Protein AF-A0A1T4KLL3-F1 (afdb_monomer_lite)

pLDDT: mean 81.09, std 11.59, range [43.81, 92.5]

Sequence (165 aa):
MDTVYLRVKEMTIGALALVISILSPISTALVLLITMSIVDVFLGFKANRKVLGEEFKFNKAFNAITKMGFFCMLTVLIHLTFHLYGEVEVASVVVKYLSWIIIYYYILNMLYNAGKIYPDSKVIPFLVEIMQLHILGAMMSRMGINVSKVKLQEEQAEKKKGDEK

Radius of gyration: 23.06 Å; chains: 1; bounding box: 43×25×88 Å

Secondary structure (DSSP, 8-state):
-HHHHHHHHHHHHHHHHHHHHHHGGGHHHHHHHHHHHHHHHHHHHHHHHHHH-----HHHHHHHHHHHHHHHHHHHHHHHHHHHTT-HHHHHHHHHHHHHHHHHHHHHHHHHHHHHH-TT-SHHHHHHHHHHHHHHHHHHHHTT--HHHHHHHHHHHHHHHHTT-

Organism: Porphyromonas cangingivalis (NCBI:txid36874)

Structure (mmCIF, N/CA/C/O backbone):
data_AF-A0A1T4KLL3-F1
#
_entry.id   AF-A0A1T4KLL3-F1
#
loop_
_atom_site.group_PDB
_atom_site.id
_atom_site.type_symbol
_atom_site.label_atom_id
_atom_site.label_alt_id
_atom_site.label_comp_id
_atom_site.label_asym_id
_atom_site.label_entity_id
_atom_site.label_seq_id
_atom_site.pdbx_PDB_ins_code
_atom_site.Cartn_x
_atom_site.Cartn_y
_atom_site.Cartn_z
_atom_site.occupancy
_atom_site.B_iso_or_equiv
_atom_site.auth_seq_id
_atom_site.auth_comp_id
_atom_site.auth_asym_id
_atom_site.auth_atom_id
_atom_site.pdbx_PDB_model_num
ATOM 1 N N . MET A 1 1 ? -10.178 3.821 -45.868 1.00 61.41 1 MET A N 1
ATOM 2 C CA . MET A 1 1 ? -10.026 4.240 -44.454 1.00 61.41 1 MET A CA 1
ATOM 3 C C . MET A 1 1 ? -9.541 3.086 -43.576 1.00 61.41 1 MET A C 1
ATOM 5 O O . MET A 1 1 ? -8.875 3.333 -42.578 1.00 61.41 1 MET A O 1
ATOM 9 N N . ASP A 1 2 ? -9.778 1.838 -43.983 1.00 76.44 2 ASP A N 1
ATOM 10 C CA . ASP A 1 2 ? -9.481 0.633 -43.195 1.00 76.44 2 ASP A CA 1
ATOM 11 C C . ASP A 1 2 ? -7.984 0.376 -42.978 1.00 76.44 2 ASP A C 1
ATOM 13 O O . ASP A 1 2 ? -7.576 -0.051 -41.904 1.00 76.44 2 ASP A O 1
ATOM 17 N N . THR A 1 3 ? -7.134 0.718 -43.949 1.00 80.38 3 THR A N 1
ATOM 18 C CA . THR A 1 3 ? -5.672 0.550 -43.855 1.00 80.38 3 THR A CA 1
ATOM 19 C C . THR A 1 3 ? -5.011 1.486 -42.844 1.00 80.38 3 THR A C 1
ATOM 21 O O . THR A 1 3 ? -4.074 1.083 -42.159 1.00 80.38 3 THR A O 1
ATOM 24 N N . VAL A 1 4 ? -5.497 2.724 -42.711 1.00 84.62 4 VAL A N 1
ATOM 25 C CA . VAL A 1 4 ? -5.003 3.673 -41.697 1.00 84.62 4 VAL A CA 1
ATOM 26 C C . VAL A 1 4 ? -5.465 3.241 -40.307 1.00 84.62 4 VAL A C 1
ATOM 28 O O . VAL A 1 4 ? -4.662 3.223 -39.377 1.00 84.62 4 VAL A O 1
ATOM 31 N N . TYR A 1 5 ? -6.726 2.818 -40.177 1.00 88.06 5 TYR A N 1
ATOM 32 C CA . TYR A 1 5 ? -7.262 2.286 -38.925 1.00 88.06 5 TYR A CA 1
ATOM 33 C C . TYR A 1 5 ? -6.494 1.043 -38.447 1.00 88.06 5 TYR A C 1
ATOM 35 O O . TYR A 1 5 ? -6.109 0.973 -37.281 1.00 88.06 5 TYR A O 1
ATOM 43 N N . LEU A 1 6 ? -6.199 0.101 -39.351 1.00 86.1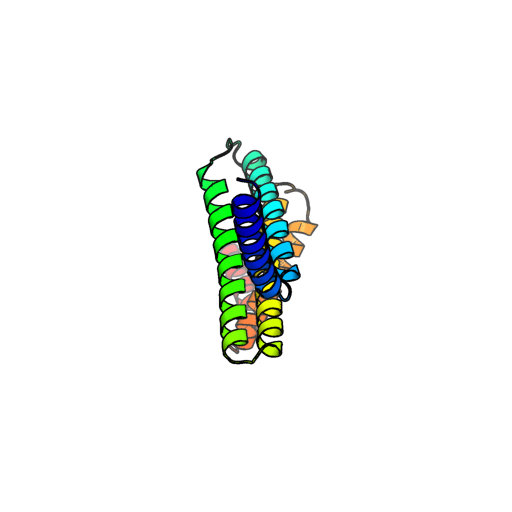2 6 LEU A N 1
ATOM 44 C CA . LEU A 1 6 ? -5.408 -1.094 -39.046 1.00 86.12 6 LEU A CA 1
ATOM 45 C C . LEU A 1 6 ? -4.002 -0.742 -38.550 1.00 86.12 6 LEU A C 1
ATOM 47 O O . LEU A 1 6 ? -3.597 -1.239 -37.504 1.00 86.12 6 LEU A O 1
ATOM 51 N N . ARG A 1 7 ? -3.297 0.183 -39.213 1.00 87.31 7 ARG A N 1
ATOM 52 C CA . ARG A 1 7 ? -1.956 0.607 -38.771 1.00 87.31 7 ARG A CA 1
ATOM 53 C C . ARG A 1 7 ? -1.962 1.302 -37.410 1.00 87.31 7 ARG A C 1
ATOM 55 O O . ARG A 1 7 ? -1.099 1.025 -36.584 1.00 87.31 7 ARG A O 1
ATOM 62 N N . VAL A 1 8 ? -2.931 2.184 -37.150 1.00 88.94 8 VAL A N 1
ATOM 63 C CA . VAL A 1 8 ? -3.066 2.855 -35.842 1.00 88.94 8 VAL A CA 1
ATOM 64 C C . VAL A 1 8 ? -3.383 1.838 -34.745 1.00 88.94 8 VAL A C 1
ATOM 66 O O . VAL A 1 8 ? -2.823 1.905 -33.649 1.00 88.94 8 VAL A O 1
ATOM 69 N N . LYS A 1 9 ? -4.243 0.860 -35.043 1.00 91.00 9 LYS A N 1
ATOM 70 C CA . LYS A 1 9 ? -4.553 -0.246 -34.136 1.00 91.00 9 LYS A CA 1
ATOM 71 C C . LYS A 1 9 ? -3.306 -1.084 -33.840 1.00 91.00 9 LYS A C 1
ATOM 73 O O . LYS A 1 9 ? -3.026 -1.336 -32.674 1.00 91.00 9 LYS A O 1
ATOM 78 N N . GLU A 1 10 ? -2.540 -1.466 -34.856 1.00 91.00 10 GLU A N 1
ATOM 79 C CA . GLU A 1 10 ? -1.297 -2.238 -34.707 1.00 91.00 10 GLU A CA 1
ATOM 80 C C . GLU A 1 10 ? -0.232 -1.482 -33.906 1.00 91.00 10 GLU A C 1
ATOM 82 O O . GLU A 1 10 ? 0.358 -2.055 -32.994 1.00 91.00 10 GLU A O 1
ATOM 87 N N . MET A 1 11 ? -0.039 -0.184 -34.164 1.00 89.12 11 MET A N 1
ATOM 88 C CA . MET A 1 11 ? 0.874 0.661 -33.382 1.00 89.12 11 MET A CA 1
ATOM 89 C C . MET A 1 11 ? 0.455 0.750 -31.914 1.00 89.12 11 MET A C 1
ATOM 91 O O . MET A 1 11 ? 1.296 0.672 -31.020 1.00 89.12 11 MET A O 1
ATOM 95 N N . THR A 1 12 ? -0.848 0.871 -31.659 1.00 90.19 12 THR A N 1
ATOM 96 C CA . THR A 1 12 ? -1.392 0.938 -30.299 1.00 90.19 12 THR A CA 1
ATOM 97 C C . THR A 1 12 ? -1.216 -0.395 -29.571 1.00 90.19 12 THR A C 1
ATOM 99 O O . THR A 1 12 ? -0.784 -0.414 -28.422 1.00 90.19 12 THR A O 1
ATOM 102 N N . ILE A 1 13 ? -1.496 -1.517 -30.243 1.00 91.69 13 ILE A N 1
ATOM 103 C CA . ILE A 1 13 ? -1.280 -2.865 -29.698 1.00 91.69 13 ILE A CA 1
ATOM 104 C C . ILE A 1 13 ? 0.208 -3.094 -29.418 1.00 91.69 13 ILE A C 1
ATOM 106 O O . ILE A 1 13 ? 0.544 -3.594 -28.350 1.00 91.69 13 ILE A O 1
ATOM 110 N N . GLY A 1 14 ? 1.098 -2.689 -30.328 1.00 89.44 14 GLY A N 1
ATOM 111 C CA . GLY A 1 14 ? 2.545 -2.785 -30.138 1.00 89.44 14 GLY A CA 1
ATOM 112 C C . GLY A 1 14 ? 3.031 -1.966 -28.941 1.00 89.44 14 GLY A C 1
ATOM 113 O O . GLY A 1 14 ? 3.757 -2.483 -28.095 1.00 89.44 14 GLY A O 1
ATOM 114 N N . ALA A 1 15 ? 2.574 -0.719 -28.811 1.00 88.00 15 ALA A N 1
ATOM 115 C CA . ALA A 1 15 ? 2.900 0.126 -27.664 1.00 88.00 15 ALA A CA 1
ATOM 116 C C . ALA A 1 15 ? 2.395 -0.476 -26.341 1.00 88.00 15 ALA A C 1
ATOM 118 O O . ALA A 1 15 ? 3.138 -0.531 -25.362 1.00 88.00 15 ALA A O 1
ATOM 119 N N . LEU A 1 16 ? 1.160 -0.988 -26.315 1.00 87.00 16 LEU A N 1
ATOM 120 C CA . LEU A 1 16 ? 0.604 -1.671 -25.144 1.00 87.00 16 LEU A CA 1
ATOM 121 C C . LEU A 1 16 ? 1.375 -2.950 -24.808 1.00 87.00 16 LEU A C 1
ATOM 123 O O . LEU A 1 16 ? 1.644 -3.199 -23.637 1.00 87.00 16 LEU A O 1
ATOM 127 N N . ALA A 1 17 ? 1.771 -3.735 -25.810 1.00 88.31 17 ALA A N 1
ATOM 128 C CA . ALA A 1 17 ? 2.557 -4.946 -25.613 1.00 88.31 17 ALA A CA 1
ATOM 129 C C . ALA A 1 17 ? 3.926 -4.641 -24.988 1.00 88.31 17 ALA A C 1
ATOM 131 O O . ALA A 1 17 ? 4.345 -5.354 -24.080 1.00 88.31 17 ALA A O 1
ATOM 132 N N . LEU A 1 18 ? 4.588 -3.553 -25.401 1.00 85.81 18 LEU A N 1
ATOM 133 C CA . LEU A 1 18 ? 5.841 -3.103 -24.783 1.00 85.81 18 LEU A CA 1
ATOM 134 C C . LEU A 1 18 ? 5.644 -2.721 -23.313 1.00 85.81 18 LEU A C 1
ATOM 136 O O . LEU A 1 18 ? 6.410 -3.156 -22.455 1.00 85.81 18 LEU A O 1
ATOM 140 N N . VAL A 1 19 ? 4.590 -1.962 -23.005 1.00 83.62 19 VAL A N 1
ATOM 141 C CA . VAL A 1 19 ? 4.264 -1.5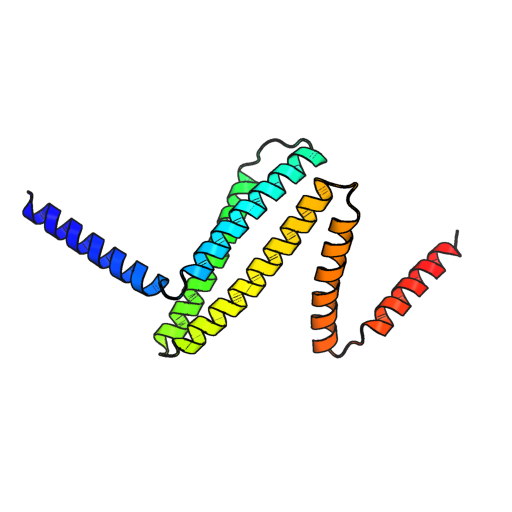87 -21.621 1.00 83.62 19 VAL A CA 1
ATOM 142 C C . VAL A 1 19 ? 3.975 -2.828 -20.775 1.00 83.62 19 VAL A C 1
ATOM 144 O O . VAL A 1 19 ? 4.527 -2.976 -19.687 1.00 83.62 19 VAL A O 1
ATOM 147 N N . ILE A 1 20 ? 3.163 -3.758 -21.284 1.00 85.69 20 ILE A N 1
ATOM 148 C CA . ILE A 1 20 ? 2.856 -5.020 -20.601 1.00 85.69 20 ILE A CA 1
ATOM 149 C C . ILE A 1 20 ? 4.129 -5.845 -20.401 1.00 85.69 20 ILE A C 1
ATOM 151 O O . ILE A 1 20 ? 4.316 -6.402 -19.326 1.00 85.69 20 ILE A O 1
ATOM 155 N N . SER A 1 21 ? 5.032 -5.887 -21.382 1.00 84.75 21 SER A N 1
ATOM 156 C CA . SER A 1 21 ? 6.299 -6.615 -21.273 1.00 84.75 21 SER A CA 1
ATOM 157 C C . SER A 1 21 ? 7.192 -6.065 -20.159 1.00 84.75 21 SER A C 1
ATOM 159 O O . SER A 1 21 ? 7.793 -6.849 -19.431 1.00 84.75 21 SER A O 1
ATOM 161 N N . ILE A 1 22 ? 7.257 -4.739 -19.992 1.00 82.06 22 ILE A N 1
ATOM 162 C CA . ILE A 1 22 ? 8.030 -4.090 -18.918 1.00 82.06 22 ILE A CA 1
ATOM 163 C C . ILE A 1 22 ? 7.382 -4.331 -17.547 1.00 82.06 22 ILE A C 1
ATOM 165 O O . ILE A 1 22 ? 8.076 -4.466 -16.543 1.00 82.06 22 ILE A O 1
ATOM 169 N N . LEU A 1 23 ? 6.049 -4.396 -17.483 1.00 85.19 23 LEU A N 1
ATOM 170 C CA . LEU A 1 23 ? 5.317 -4.603 -16.229 1.00 85.19 23 LEU A CA 1
ATOM 171 C C . LEU A 1 23 ? 5.161 -6.081 -15.852 1.00 85.19 23 LEU A C 1
ATOM 173 O O . LEU A 1 23 ? 4.950 -6.387 -14.680 1.00 85.19 23 LEU A O 1
ATOM 177 N N . SER A 1 24 ? 5.278 -7.003 -16.809 1.00 85.88 24 SER A N 1
ATOM 178 C CA . SER A 1 24 ? 5.103 -8.445 -16.606 1.00 85.88 24 SER A CA 1
ATOM 179 C C . SER A 1 24 ? 5.928 -8.998 -15.432 1.00 85.88 24 SER A C 1
ATOM 181 O O . SER A 1 24 ? 5.339 -9.680 -14.586 1.00 85.88 24 SER A O 1
ATOM 183 N N . PRO A 1 25 ? 7.228 -8.658 -15.273 1.00 84.44 25 PRO A N 1
ATOM 184 C CA . PRO A 1 25 ? 8.052 -9.157 -14.168 1.00 84.44 25 PRO A CA 1
ATOM 185 C C . PRO A 1 25 ? 7.562 -8.722 -12.780 1.00 84.44 25 PRO A C 1
ATOM 187 O O . PRO A 1 25 ? 7.835 -9.392 -11.788 1.00 84.44 25 PRO A O 1
ATOM 190 N N . ILE A 1 26 ? 6.826 -7.610 -12.701 1.00 89.50 26 ILE A N 1
ATOM 191 C CA . ILE A 1 26 ? 6.326 -7.025 -11.448 1.00 89.50 26 ILE A CA 1
ATOM 192 C C . ILE A 1 26 ? 4.801 -7.096 -11.320 1.00 89.50 26 ILE A C 1
ATOM 194 O O . ILE A 1 26 ? 4.227 -6.549 -10.379 1.00 89.50 26 ILE A O 1
ATOM 198 N N . SER A 1 27 ? 4.134 -7.805 -12.231 1.00 89.25 27 SER A N 1
ATOM 199 C CA . SER A 1 27 ? 2.674 -7.927 -12.281 1.00 89.25 27 SER A CA 1
ATOM 200 C C . SER A 1 27 ? 2.084 -8.445 -10.966 1.00 89.25 27 SER A C 1
ATOM 202 O O . SER A 1 27 ? 1.142 -7.855 -10.442 1.00 89.25 27 SER A O 1
ATOM 204 N N . THR A 1 28 ? 2.691 -9.472 -10.366 1.00 89.06 28 THR A N 1
ATOM 205 C CA . THR A 1 28 ? 2.276 -10.020 -9.065 1.00 89.06 28 THR A CA 1
ATOM 206 C C . THR A 1 28 ? 2.310 -8.970 -7.954 1.00 89.06 28 THR A C 1
ATOM 208 O O . THR A 1 28 ? 1.381 -8.891 -7.151 1.00 89.06 28 THR A O 1
ATOM 211 N N . ALA A 1 29 ? 3.358 -8.140 -7.914 1.00 88.88 29 ALA A N 1
ATOM 212 C CA . ALA A 1 29 ? 3.481 -7.063 -6.936 1.00 88.88 29 ALA A CA 1
ATOM 213 C C . ALA A 1 29 ? 2.370 -6.021 -7.121 1.00 88.88 29 ALA A C 1
ATOM 215 O O . ALA A 1 29 ? 1.681 -5.678 -6.163 1.00 88.88 29 ALA A O 1
ATOM 216 N N . LEU A 1 30 ? 2.145 -5.576 -8.359 1.00 91.31 30 LEU A N 1
ATOM 217 C CA . LEU A 1 30 ? 1.111 -4.590 -8.679 1.00 91.31 30 LEU A CA 1
ATOM 218 C C . LEU A 1 30 ? -0.297 -5.103 -8.343 1.00 91.31 30 LEU A C 1
ATOM 220 O O . LEU A 1 30 ? -1.070 -4.393 -7.702 1.00 91.31 30 LEU A O 1
ATOM 224 N N . VAL A 1 31 ? -0.617 -6.350 -8.703 1.00 91.81 31 VAL A N 1
ATOM 225 C CA . VAL A 1 31 ? -1.913 -6.975 -8.389 1.00 91.81 31 VAL A CA 1
ATOM 226 C C . VAL A 1 31 ? -2.131 -7.063 -6.878 1.00 91.81 31 VAL A C 1
ATOM 228 O O . VAL A 1 31 ? -3.218 -6.732 -6.399 1.00 91.81 31 VAL A O 1
ATOM 231 N N . LEU A 1 32 ? -1.109 -7.461 -6.112 1.00 90.50 32 LEU A N 1
ATOM 232 C CA . LEU A 1 32 ? -1.195 -7.510 -4.651 1.00 90.50 32 LEU A CA 1
ATOM 233 C C . LEU A 1 32 ? -1.405 -6.122 -4.043 1.00 90.50 32 LEU A C 1
ATOM 235 O O . LEU A 1 32 ? -2.268 -5.974 -3.182 1.00 90.50 32 LEU A O 1
ATOM 239 N N . LEU A 1 33 ? -0.667 -5.108 -4.501 1.00 89.62 33 LEU A N 1
ATOM 240 C CA . LEU A 1 33 ? -0.807 -3.732 -4.016 1.00 89.62 33 LEU A CA 1
ATOM 241 C C . LEU A 1 33 ? -2.214 -3.182 -4.268 1.00 89.62 33 LEU A C 1
ATOM 243 O O . LEU A 1 33 ? -2.830 -2.634 -3.354 1.00 89.62 33 LEU A O 1
ATOM 247 N N . ILE A 1 34 ? -2.747 -3.376 -5.476 1.00 91.38 34 ILE A N 1
ATOM 248 C CA . ILE A 1 34 ? -4.101 -2.938 -5.836 1.00 91.38 34 ILE A CA 1
ATOM 249 C C . ILE A 1 34 ? -5.137 -3.667 -4.977 1.00 91.38 34 ILE A C 1
ATOM 251 O O . ILE A 1 34 ? -5.991 -3.032 -4.360 1.00 91.38 34 ILE A O 1
ATOM 255 N N . THR A 1 35 ? -5.037 -4.995 -4.885 1.00 91.31 35 THR A N 1
ATOM 256 C CA . THR A 1 35 ? -5.993 -5.815 -4.126 1.00 91.31 35 THR A CA 1
ATOM 257 C C . THR A 1 35 ? -5.987 -5.440 -2.646 1.00 91.31 35 THR A C 1
ATOM 259 O O . THR A 1 35 ? -7.045 -5.189 -2.071 1.00 91.31 35 THR A O 1
ATOM 262 N N . MET A 1 36 ? -4.805 -5.329 -2.033 1.00 90.31 36 MET A N 1
ATOM 263 C CA . MET A 1 36 ? -4.669 -4.938 -0.627 1.00 90.31 36 MET A CA 1
ATOM 264 C C . MET A 1 36 ? -5.195 -3.526 -0.384 1.00 90.31 36 MET A C 1
ATOM 266 O O . MET A 1 36 ? -5.905 -3.304 0.593 1.00 90.31 36 MET A O 1
ATOM 270 N N . SER A 1 37 ? -4.929 -2.587 -1.295 1.00 88.06 37 SER A N 1
ATOM 271 C CA . SER A 1 37 ? -5.449 -1.226 -1.176 1.00 88.06 37 SER A CA 1
ATOM 272 C C . SER A 1 37 ? -6.977 -1.174 -1.244 1.00 88.06 37 SER A C 1
ATOM 274 O O . SER A 1 37 ? -7.587 -0.389 -0.521 1.00 88.06 37 SER A O 1
ATOM 276 N N . ILE A 1 38 ? -7.617 -1.996 -2.081 1.00 90.62 38 ILE A N 1
ATOM 277 C CA . ILE A 1 38 ? -9.085 -2.064 -2.158 1.00 90.62 38 ILE A CA 1
ATOM 278 C C . ILE A 1 38 ? -9.668 -2.572 -0.835 1.00 90.62 38 ILE A C 1
ATOM 280 O O . ILE A 1 38 ? -10.598 -1.967 -0.295 1.00 90.62 38 ILE A O 1
ATOM 284 N N . VAL A 1 39 ? -9.112 -3.660 -0.294 1.00 90.62 39 VAL A N 1
ATOM 285 C CA . VAL A 1 39 ? -9.573 -4.235 0.979 1.00 90.62 39 VAL A CA 1
ATOM 286 C C . VAL A 1 39 ? -9.355 -3.252 2.130 1.00 90.62 39 VAL A C 1
ATOM 288 O O . VAL A 1 39 ? -10.251 -3.063 2.955 1.00 90.62 39 VAL A O 1
ATOM 291 N N . ASP A 1 40 ? -8.210 -2.575 2.159 1.00 88.56 40 ASP A N 1
ATOM 292 C CA . ASP A 1 40 ? -7.884 -1.574 3.172 1.00 88.56 40 ASP A CA 1
ATOM 293 C C . ASP A 1 40 ? -8.872 -0.401 3.173 1.00 88.56 40 ASP A C 1
ATOM 295 O O . ASP A 1 40 ? -9.410 -0.034 4.221 1.00 88.56 40 ASP A O 1
ATOM 299 N N . VAL A 1 41 ? -9.197 0.132 1.990 1.00 87.50 41 VAL A N 1
ATOM 300 C CA . VAL A 1 41 ? -10.208 1.188 1.831 1.00 87.50 41 VAL A CA 1
ATOM 301 C C . VAL A 1 41 ? -11.574 0.718 2.307 1.00 87.50 41 VAL A C 1
ATOM 303 O O . VAL A 1 41 ? -12.259 1.447 3.029 1.00 87.50 41 VAL A O 1
ATOM 306 N N . PHE A 1 42 ? -11.970 -0.500 1.938 1.00 88.88 42 PHE A N 1
ATOM 307 C CA . PHE A 1 42 ? -13.255 -1.063 2.336 1.00 88.88 42 PHE A CA 1
ATOM 308 C C . PHE A 1 42 ? -13.366 -1.218 3.859 1.00 88.88 42 PHE A C 1
ATOM 310 O O . PHE A 1 42 ? -14.360 -0.800 4.462 1.00 88.88 42 PHE A O 1
ATOM 317 N N . LEU A 1 43 ? -12.330 -1.762 4.505 1.00 87.50 43 LEU A N 1
ATOM 318 C CA . LEU A 1 43 ? -12.283 -1.905 5.960 1.00 87.50 43 LEU A CA 1
ATOM 319 C C . LEU A 1 43 ? -12.230 -0.548 6.665 1.00 87.50 43 LEU A C 1
ATOM 321 O O . LEU A 1 43 ? -12.956 -0.344 7.637 1.00 87.50 43 LEU A O 1
ATOM 325 N N . GLY A 1 44 ? -11.448 0.405 6.155 1.00 84.44 44 GLY A N 1
ATOM 326 C CA . GLY A 1 44 ? -11.392 1.768 6.682 1.00 84.44 44 GLY A CA 1
ATOM 327 C C . GLY A 1 44 ? -12.739 2.489 6.594 1.00 84.44 44 GLY A C 1
ATOM 328 O O . GLY A 1 44 ? -13.148 3.169 7.538 1.00 84.44 44 GLY A O 1
ATOM 329 N N . PHE A 1 45 ? -13.475 2.297 5.497 1.00 85.00 45 PHE A N 1
ATOM 330 C CA . PHE A 1 45 ? -14.829 2.827 5.346 1.00 85.00 45 PHE A CA 1
ATOM 331 C C . PHE A 1 45 ? -15.805 2.187 6.342 1.00 85.00 45 PHE A C 1
ATOM 333 O O . PHE A 1 45 ? -16.504 2.903 7.063 1.00 85.00 45 PHE A O 1
ATOM 340 N N . LYS A 1 46 ? -15.821 0.851 6.442 1.00 84.94 46 LYS A N 1
ATOM 341 C CA . LYS A 1 46 ? -16.702 0.123 7.371 1.00 84.94 46 LYS A CA 1
ATOM 342 C C . LYS A 1 46 ? -16.426 0.495 8.833 1.00 84.94 46 LYS A C 1
ATOM 344 O O . LYS A 1 46 ? -17.370 0.679 9.600 1.00 84.94 46 LYS A O 1
ATOM 349 N N . ALA A 1 47 ? -15.156 0.655 9.204 1.00 83.50 47 ALA A N 1
ATOM 350 C CA . ALA A 1 47 ? -14.747 1.090 10.535 1.00 83.50 47 ALA A CA 1
ATOM 351 C C . ALA A 1 47 ? -15.237 2.510 10.848 1.00 83.50 47 ALA A C 1
ATOM 353 O O . ALA A 1 47 ? -15.853 2.729 11.888 1.00 83.50 47 ALA A O 1
ATOM 354 N N . ASN A 1 48 ? -15.035 3.462 9.932 1.00 81.88 48 ASN A N 1
ATOM 355 C CA . ASN A 1 48 ? -15.480 4.843 10.130 1.00 81.88 48 ASN A CA 1
ATOM 356 C C . ASN A 1 48 ? -17.004 4.957 10.227 1.00 81.88 48 ASN A C 1
ATOM 358 O O . ASN A 1 48 ? -17.498 5.670 11.097 1.00 81.88 48 ASN A O 1
ATOM 362 N N . ARG A 1 49 ? -17.750 4.218 9.395 1.00 80.31 49 ARG A N 1
ATOM 363 C CA . ARG A 1 49 ? -19.216 4.193 9.471 1.00 80.31 49 ARG A CA 1
ATOM 364 C C . ARG A 1 49 ? -19.703 3.661 10.819 1.00 80.31 49 ARG A C 1
ATOM 366 O O . ARG A 1 49 ? -20.646 4.210 11.373 1.00 80.31 49 ARG A O 1
ATOM 373 N N . LYS A 1 50 ? -19.065 2.612 11.355 1.00 77.25 50 LYS A N 1
ATOM 374 C CA . LYS A 1 50 ? -19.457 2.022 12.645 1.00 77.25 50 LYS A CA 1
ATOM 375 C C . LYS A 1 50 ? -19.094 2.907 13.844 1.00 77.25 50 LYS A C 1
ATOM 377 O O . LYS A 1 50 ? -19.868 2.958 14.789 1.00 77.25 50 LYS A O 1
ATOM 382 N N . VAL A 1 51 ? -17.937 3.575 13.816 1.00 7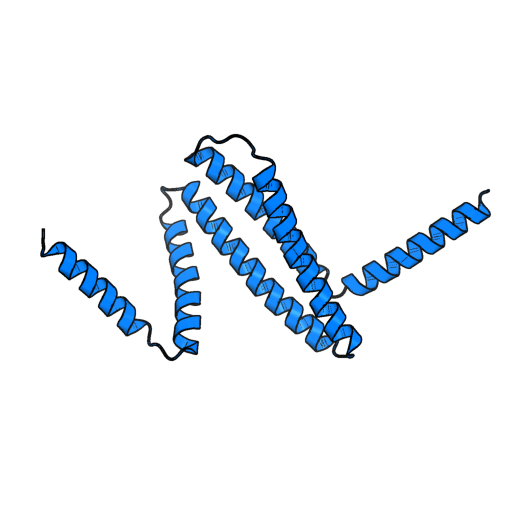4.62 51 VAL A N 1
ATOM 383 C CA . VAL A 1 51 ? -17.429 4.354 14.963 1.00 74.62 51 VAL A CA 1
ATOM 384 C C . VAL A 1 51 ? -17.936 5.796 14.978 1.00 74.62 51 VAL A C 1
ATOM 386 O O . VAL A 1 51 ? -18.269 6.307 16.039 1.00 74.62 51 VAL A O 1
ATOM 389 N N . LEU A 1 52 ? -17.971 6.467 13.824 1.00 67.19 52 LEU A N 1
ATOM 390 C CA . LEU A 1 52 ? -18.254 7.906 13.736 1.00 67.19 52 LEU A CA 1
ATOM 391 C C . LEU A 1 52 ? -19.605 8.223 13.083 1.00 67.19 52 LEU A C 1
ATOM 393 O O . LEU A 1 52 ? -19.987 9.387 13.034 1.00 67.19 52 LEU A O 1
ATOM 397 N N . GLY A 1 53 ? -20.299 7.225 12.521 1.00 68.56 53 GLY A N 1
ATOM 398 C CA . GLY A 1 53 ? -21.527 7.451 11.750 1.00 68.56 53 GLY A CA 1
ATOM 399 C C . GLY A 1 53 ? -21.326 8.302 10.487 1.00 68.56 53 GLY A C 1
ATOM 400 O O . GLY A 1 53 ? -22.305 8.742 9.895 1.00 68.56 53 GLY A O 1
ATOM 401 N N . GLU A 1 54 ? -20.079 8.559 10.074 1.00 65.19 54 GLU A N 1
ATOM 402 C CA . GLU A 1 54 ? -19.779 9.449 8.949 1.00 65.19 54 GLU A CA 1
ATOM 403 C C . GLU A 1 54 ? -20.229 8.857 7.607 1.00 65.19 54 GLU A C 1
ATOM 405 O O . GLU A 1 54 ? -19.952 7.694 7.292 1.00 65.19 54 GLU A O 1
ATOM 410 N N . GLU A 1 55 ? -20.843 9.702 6.778 1.00 64.31 55 GLU A N 1
ATOM 411 C CA . GLU A 1 55 ? -21.104 9.406 5.371 1.00 64.31 55 GLU A CA 1
ATOM 412 C C . GLU A 1 55 ? -19.822 9.430 4.521 1.00 64.31 55 GLU A C 1
ATOM 414 O O . GLU A 1 55 ? -18.757 9.908 4.930 1.00 64.31 55 GLU A O 1
ATOM 419 N N . PHE A 1 56 ? -19.917 8.872 3.312 1.00 62.88 56 PHE A N 1
ATOM 420 C CA . PHE A 1 56 ? -18.806 8.739 2.375 1.00 62.88 56 PHE A CA 1
ATOM 421 C C . PHE A 1 56 ? -18.186 10.102 2.024 1.00 62.88 56 PHE A C 1
ATOM 423 O O . PHE A 1 56 ? -18.802 10.940 1.372 1.00 62.88 56 PHE A O 1
ATOM 430 N N . LYS A 1 57 ? -16.923 10.310 2.417 1.00 70.31 57 LYS A N 1
ATOM 431 C CA . LYS A 1 57 ? -16.142 11.504 2.062 1.00 70.31 57 LYS A CA 1
ATOM 432 C C . LYS A 1 57 ? -15.231 11.196 0.874 1.00 70.31 57 LYS A C 1
ATOM 434 O O . LYS A 1 57 ? -14.235 10.488 1.036 1.00 70.31 57 LYS A O 1
ATOM 439 N N . PHE A 1 58 ? -15.515 11.793 -0.285 1.00 69.69 58 PHE A N 1
ATOM 440 C CA . PHE A 1 58 ? -14.711 11.659 -1.512 1.00 69.69 58 PHE A CA 1
ATOM 441 C C . PHE A 1 58 ? -13.212 11.926 -1.297 1.00 69.69 58 PHE A C 1
ATOM 443 O O . PHE A 1 58 ? -12.377 11.194 -1.824 1.00 69.69 58 PHE A O 1
ATOM 450 N N . ASN A 1 59 ? -12.856 12.887 -0.439 1.00 75.06 59 ASN A N 1
ATOM 451 C CA . ASN A 1 59 ? -11.456 13.197 -0.120 1.00 75.06 59 ASN A CA 1
ATOM 452 C C . ASN A 1 59 ? -10.697 12.006 0.499 1.00 75.06 59 ASN A C 1
ATOM 454 O O . ASN A 1 59 ? -9.505 11.837 0.250 1.00 75.06 59 ASN A O 1
ATOM 458 N N . LYS A 1 60 ? -11.369 11.147 1.283 1.00 71.19 60 LYS A N 1
ATOM 459 C CA . LYS A 1 60 ? -10.741 9.951 1.875 1.00 71.19 60 LYS A CA 1
ATOM 460 C C . LYS A 1 60 ? -10.483 8.878 0.814 1.00 71.19 60 LYS A C 1
ATOM 462 O O . LYS A 1 60 ? -9.422 8.259 0.829 1.00 71.19 60 LYS A O 1
ATOM 467 N N . ALA A 1 61 ? -11.420 8.694 -0.117 1.00 74.69 61 ALA A N 1
ATOM 468 C CA . ALA A 1 61 ? -11.257 7.766 -1.233 1.00 74.69 61 ALA A CA 1
ATOM 469 C C . ALA A 1 61 ? -10.135 8.220 -2.179 1.00 74.69 61 ALA A C 1
ATOM 471 O O . ALA A 1 61 ? -9.274 7.419 -2.536 1.00 74.69 61 ALA A O 1
ATOM 472 N N . PHE A 1 62 ? -10.078 9.515 -2.504 1.00 80.12 62 PHE A N 1
ATOM 473 C CA . PHE A 1 62 ? -9.015 10.070 -3.339 1.00 80.12 62 PHE A CA 1
ATOM 474 C C . PHE A 1 62 ? -7.634 9.919 -2.691 1.00 80.12 62 PHE A C 1
ATOM 476 O O . PHE A 1 62 ? -6.701 9.463 -3.342 1.00 80.12 62 PHE A O 1
ATOM 483 N N . ASN A 1 63 ? -7.508 10.176 -1.384 1.00 83.12 63 ASN A N 1
ATOM 484 C CA . ASN A 1 63 ? -6.251 9.940 -0.670 1.00 83.12 63 ASN A CA 1
ATOM 485 C C . ASN A 1 63 ? -5.787 8.480 -0.740 1.00 83.12 63 ASN A C 1
ATOM 487 O O . ASN A 1 63 ? -4.586 8.226 -0.818 1.00 83.12 63 ASN A O 1
ATOM 491 N N . ALA A 1 64 ? -6.708 7.517 -0.712 1.00 81.38 64 ALA A N 1
ATOM 492 C CA . ALA A 1 64 ? -6.346 6.114 -0.855 1.00 81.38 64 ALA A CA 1
ATOM 493 C C . ALA A 1 64 ? -5.890 5.768 -2.280 1.00 81.38 64 ALA A C 1
ATOM 495 O O . ALA A 1 64 ? -4.893 5.066 -2.438 1.00 81.38 64 ALA A O 1
ATOM 496 N N . ILE A 1 65 ? -6.554 6.319 -3.302 1.00 85.62 65 ILE A N 1
ATOM 497 C CA . ILE A 1 65 ? -6.134 6.186 -4.705 1.00 85.62 65 ILE A CA 1
ATOM 498 C C . ILE A 1 65 ? -4.735 6.782 -4.898 1.00 85.62 65 ILE A C 1
ATOM 500 O O . ILE A 1 65 ? -3.878 6.139 -5.497 1.00 85.62 65 ILE A O 1
ATOM 504 N N . THR A 1 66 ? -4.465 7.961 -4.334 1.00 87.69 66 THR A N 1
ATOM 505 C CA . THR A 1 66 ? -3.144 8.601 -4.401 1.00 87.69 66 THR A CA 1
ATOM 506 C C . THR A 1 66 ? -2.070 7.754 -3.721 1.00 87.69 66 THR A C 1
ATOM 508 O O . THR A 1 66 ? -0.999 7.563 -4.291 1.00 87.69 66 THR A O 1
ATOM 511 N N . LYS A 1 67 ? -2.347 7.186 -2.537 1.00 86.56 67 LYS A N 1
ATOM 512 C CA . LYS A 1 67 ? -1.411 6.269 -1.858 1.00 86.56 67 LYS A CA 1
ATOM 513 C C . LYS A 1 67 ? -1.130 5.016 -2.691 1.00 86.56 67 LYS A C 1
ATOM 515 O O . LYS A 1 67 ? 0.027 4.637 -2.848 1.00 86.56 67 LYS A O 1
ATOM 520 N N . MET A 1 68 ? -2.170 4.397 -3.248 1.00 90.38 68 MET A N 1
ATOM 521 C CA . MET A 1 68 ? -2.037 3.227 -4.118 1.00 90.38 68 MET A CA 1
ATOM 522 C C . MET A 1 68 ? -1.203 3.549 -5.363 1.00 90.38 68 MET A C 1
ATOM 524 O O . MET A 1 68 ? -0.268 2.817 -5.688 1.00 90.38 68 MET A O 1
ATOM 528 N N . GLY A 1 69 ? -1.515 4.663 -6.031 1.00 90.44 69 GLY A N 1
ATOM 529 C CA . GLY A 1 69 ? -0.793 5.139 -7.208 1.00 90.44 69 GLY A CA 1
ATOM 530 C C . GLY A 1 69 ? 0.675 5.418 -6.905 1.00 90.44 69 GLY A C 1
ATOM 531 O O . GLY A 1 69 ? 1.541 4.995 -7.665 1.00 90.44 69 GLY A O 1
ATOM 532 N N . PHE A 1 70 ? 0.966 6.037 -5.759 1.00 92.06 70 PHE A N 1
ATOM 533 C CA . PHE A 1 70 ? 2.332 6.280 -5.301 1.00 92.06 70 PHE A CA 1
ATOM 534 C C . PHE A 1 70 ? 3.128 4.979 -5.142 1.00 92.06 70 PHE A C 1
ATOM 536 O O . PHE A 1 70 ? 4.232 4.872 -5.670 1.00 92.06 70 PHE A O 1
ATOM 543 N N . PHE A 1 71 ? 2.569 3.966 -4.472 1.00 89.81 71 PHE A N 1
ATOM 544 C CA . PHE A 1 71 ? 3.264 2.690 -4.291 1.00 89.81 71 PHE A CA 1
ATOM 545 C C . PHE A 1 71 ? 3.455 1.927 -5.603 1.00 89.81 71 PHE A C 1
ATOM 547 O O . PHE A 1 71 ? 4.544 1.411 -5.842 1.00 89.81 71 PHE A O 1
ATOM 554 N N . CYS A 1 72 ? 2.450 1.911 -6.484 1.00 90.62 72 CYS A N 1
ATOM 555 C CA . CYS A 1 72 ? 2.588 1.301 -7.809 1.00 90.62 72 CYS A CA 1
ATOM 556 C C . CYS A 1 72 ? 3.669 2.008 -8.636 1.00 90.62 72 CYS A C 1
ATOM 558 O O . CYS A 1 72 ? 4.532 1.351 -9.215 1.00 90.62 72 CYS A O 1
ATOM 560 N N . MET A 1 73 ? 3.664 3.345 -8.647 1.00 92.44 73 MET A N 1
ATOM 561 C CA . MET A 1 73 ? 4.674 4.151 -9.332 1.00 92.44 73 MET A CA 1
ATOM 562 C C . MET A 1 73 ? 6.072 3.871 -8.782 1.00 92.44 73 MET A C 1
ATOM 564 O O . MET A 1 73 ? 6.997 3.648 -9.556 1.00 92.44 73 MET A O 1
ATOM 568 N N . LEU A 1 74 ? 6.224 3.819 -7.458 1.00 92.50 74 LEU A N 1
ATOM 569 C CA . LEU A 1 74 ? 7.494 3.509 -6.810 1.00 92.50 74 LEU A CA 1
ATOM 570 C C . LEU A 1 74 ? 8.017 2.125 -7.222 1.00 92.50 74 LEU A C 1
ATOM 572 O O . LEU A 1 74 ? 9.191 1.989 -7.562 1.00 92.50 74 LEU A O 1
ATOM 576 N N . THR A 1 75 ? 7.149 1.109 -7.244 1.00 91.56 75 THR A N 1
ATOM 577 C CA . THR A 1 75 ? 7.507 -0.244 -7.689 1.00 91.56 75 THR A CA 1
ATOM 578 C C . THR A 1 75 ? 7.965 -0.269 -9.148 1.00 91.56 75 THR A C 1
ATOM 580 O O . THR A 1 75 ? 8.984 -0.891 -9.452 1.00 91.56 75 THR A O 1
ATOM 583 N N . VAL A 1 76 ? 7.258 0.432 -10.040 1.00 91.94 76 VAL A N 1
ATOM 584 C CA . VAL A 1 76 ? 7.623 0.530 -11.462 1.00 91.94 76 VAL A CA 1
ATOM 585 C C . VAL A 1 76 ? 8.959 1.246 -11.642 1.00 91.94 76 VAL A C 1
ATOM 587 O O . VAL A 1 76 ? 9.808 0.755 -12.379 1.00 91.94 76 VAL A O 1
ATOM 590 N N . LEU A 1 77 ? 9.172 2.373 -10.956 1.00 92.50 77 LEU A N 1
ATOM 591 C CA . LEU A 1 77 ? 10.410 3.147 -11.065 1.00 92.50 77 LEU A CA 1
ATOM 592 C C . LEU A 1 77 ? 11.621 2.340 -10.606 1.00 92.50 77 LEU A C 1
ATOM 594 O O . LEU A 1 77 ? 12.616 2.296 -11.317 1.00 92.50 77 LEU A O 1
ATOM 598 N N . ILE A 1 78 ? 11.520 1.652 -9.467 1.00 91.25 78 ILE A N 1
ATOM 599 C CA . ILE A 1 78 ? 12.606 0.805 -8.965 1.00 91.25 78 ILE A CA 1
ATOM 600 C C . ILE A 1 78 ? 12.913 -0.314 -9.957 1.00 91.25 78 ILE A C 1
ATOM 602 O O . ILE A 1 78 ? 14.075 -0.524 -10.297 1.00 91.25 78 ILE A O 1
ATOM 606 N N . HIS A 1 79 ? 11.884 -1.005 -10.455 1.00 90.44 79 HIS A N 1
ATOM 607 C CA . HIS A 1 79 ? 12.082 -2.052 -11.451 1.00 90.44 79 HIS A CA 1
ATOM 608 C C . HIS A 1 79 ? 12.788 -1.517 -12.699 1.00 90.44 79 HIS A C 1
ATOM 610 O O . HIS A 1 79 ? 13.776 -2.097 -13.142 1.00 90.44 79 HIS A O 1
ATOM 616 N N . LEU A 1 80 ? 12.312 -0.383 -13.220 1.00 91.00 80 LEU A N 1
ATOM 617 C CA . LEU A 1 80 ? 12.867 0.256 -14.403 1.00 91.00 80 LEU A CA 1
ATOM 618 C C . LEU A 1 80 ? 14.324 0.671 -14.189 1.00 91.00 80 LEU A C 1
ATOM 620 O O . LEU A 1 80 ? 15.146 0.421 -15.061 1.00 91.00 80 LEU A O 1
ATOM 624 N N . THR A 1 81 ? 14.666 1.252 -13.036 1.00 91.44 81 THR A N 1
ATOM 625 C CA . THR A 1 81 ? 16.046 1.636 -12.715 1.00 91.44 81 THR A CA 1
ATOM 626 C C . THR A 1 81 ? 16.983 0.438 -12.817 1.00 91.44 81 THR A C 1
ATOM 628 O O . THR A 1 81 ? 17.924 0.475 -13.601 1.00 91.44 81 THR A O 1
ATOM 631 N N . PHE A 1 82 ? 16.715 -0.648 -12.089 1.00 89.75 82 PHE A N 1
ATOM 632 C CA . PHE A 1 82 ? 17.588 -1.826 -12.118 1.00 89.75 82 PHE A CA 1
ATOM 633 C C . PHE A 1 82 ? 17.590 -2.522 -13.484 1.00 89.75 82 PHE A C 1
ATOM 635 O O . PHE A 1 82 ? 18.636 -2.988 -13.929 1.00 89.75 82 PHE A O 1
ATOM 642 N N . HIS A 1 83 ? 16.455 -2.531 -14.188 1.00 87.38 83 HIS A N 1
ATOM 643 C CA . HIS A 1 83 ? 16.374 -3.062 -15.546 1.00 87.38 83 HIS A CA 1
ATOM 644 C C . HIS A 1 83 ? 17.270 -2.286 -16.525 1.00 87.38 83 HIS A C 1
ATOM 646 O O . HIS A 1 83 ? 17.987 -2.898 -17.311 1.00 87.38 83 HIS A O 1
ATOM 652 N N . LEU A 1 84 ? 17.292 -0.949 -16.441 1.00 89.56 84 LEU A N 1
ATOM 653 C CA . LEU A 1 84 ? 18.150 -0.097 -17.274 1.00 89.56 84 LEU A CA 1
ATOM 654 C C . LEU A 1 84 ? 19.647 -0.286 -16.988 1.00 89.56 84 LEU A C 1
ATOM 656 O O . LEU A 1 84 ? 20.459 -0.106 -17.891 1.00 89.56 84 LEU A O 1
ATOM 660 N N . TYR A 1 85 ? 20.013 -0.680 -15.766 1.00 92.06 85 TYR A N 1
ATOM 661 C CA . TYR A 1 85 ? 21.391 -1.040 -15.407 1.00 92.06 85 TYR A CA 1
ATOM 662 C C . TYR A 1 85 ? 21.767 -2.489 -15.769 1.00 92.06 85 TYR A C 1
ATOM 664 O O . TYR A 1 85 ? 22.895 -2.898 -15.517 1.00 92.06 85 TYR A O 1
ATOM 672 N N . GLY A 1 86 ? 20.856 -3.269 -16.365 1.00 89.75 86 GLY A N 1
ATOM 673 C CA . GLY A 1 86 ? 21.085 -4.681 -16.698 1.00 89.75 86 GLY A CA 1
ATOM 674 C C . GLY A 1 86 ? 20.946 -5.645 -15.512 1.00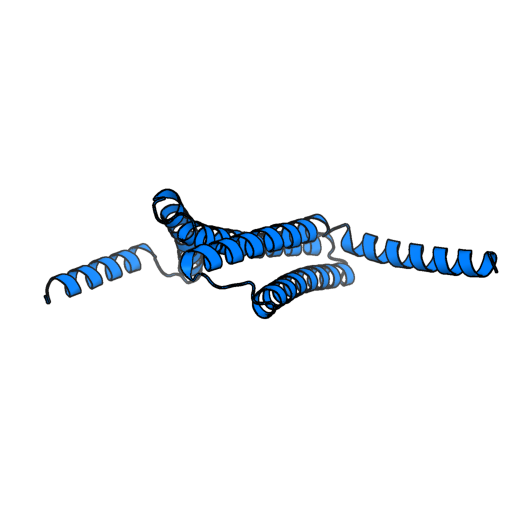 89.75 86 GLY A C 1
ATOM 675 O O . GLY A 1 86 ? 21.118 -6.849 -15.674 1.00 89.75 86 GLY A O 1
ATOM 676 N N . GLU A 1 87 ? 20.564 -5.146 -14.337 1.00 90.75 87 GLU A N 1
ATOM 677 C CA . GLU A 1 87 ? 20.478 -5.880 -13.068 1.00 90.75 87 GLU A CA 1
ATOM 678 C C . GLU A 1 87 ? 19.061 -6.439 -12.835 1.00 90.75 87 GLU A C 1
ATOM 680 O O . GLU A 1 87 ? 18.397 -6.160 -11.832 1.00 90.75 87 GLU A O 1
ATOM 685 N N . VAL A 1 88 ? 18.543 -7.209 -13.797 1.00 85.62 88 VAL A N 1
ATOM 686 C CA . VAL A 1 88 ? 17.128 -7.641 -13.819 1.00 85.62 88 VAL A CA 1
ATOM 687 C C . VAL A 1 88 ? 16.764 -8.542 -12.630 1.00 85.62 88 VAL A C 1
ATOM 689 O O . VAL A 1 88 ? 15.670 -8.421 -12.070 1.00 85.62 88 VAL A O 1
ATOM 692 N N . GLU A 1 89 ? 17.673 -9.418 -12.201 1.00 85.94 89 GLU A N 1
ATOM 693 C CA . GLU A 1 89 ? 17.450 -10.289 -11.040 1.00 85.94 89 GLU A CA 1
ATOM 694 C C . GLU A 1 89 ? 17.345 -9.475 -9.746 1.00 85.94 89 GLU A C 1
ATOM 696 O O . GLU A 1 89 ? 16.404 -9.648 -8.965 1.00 85.94 89 GLU A O 1
ATOM 701 N N . VAL A 1 90 ? 18.255 -8.513 -9.561 1.00 87.94 90 VAL A N 1
ATOM 702 C CA . VAL A 1 90 ? 18.238 -7.588 -8.422 1.00 87.94 90 VAL A CA 1
ATOM 703 C C . VAL A 1 90 ? 16.952 -6.763 -8.430 1.00 87.94 90 VAL A C 1
ATOM 705 O O . VAL A 1 90 ? 16.314 -6.622 -7.386 1.00 87.94 90 VAL A O 1
ATOM 708 N N . ALA A 1 91 ? 16.503 -6.302 -9.604 1.00 87.50 91 ALA A N 1
ATOM 709 C CA . ALA A 1 91 ? 15.236 -5.587 -9.765 1.00 87.50 91 ALA A CA 1
ATOM 710 C C . ALA A 1 91 ? 14.060 -6.379 -9.176 1.00 87.50 91 ALA A C 1
ATOM 712 O O . ALA A 1 91 ? 13.274 -5.851 -8.385 1.00 87.50 91 ALA A O 1
ATOM 713 N N . SER A 1 92 ? 13.948 -7.661 -9.539 1.00 84.12 92 SER A N 1
ATOM 714 C CA . SER A 1 92 ? 12.873 -8.533 -9.061 1.00 84.12 92 SER A CA 1
ATOM 715 C C . SER A 1 92 ? 12.942 -8.746 -7.550 1.00 84.12 92 SER A C 1
ATOM 717 O O . SER A 1 92 ? 11.906 -8.766 -6.880 1.00 84.12 92 SER A O 1
ATOM 719 N N . VAL A 1 93 ? 14.147 -8.912 -7.004 1.00 86.62 93 VAL A N 1
ATOM 720 C CA . VAL A 1 93 ? 14.359 -9.110 -5.568 1.00 86.62 93 VAL A CA 1
ATOM 721 C C . VAL A 1 93 ? 13.951 -7.860 -4.788 1.00 86.62 93 VAL A C 1
ATOM 723 O O . VAL A 1 93 ? 13.156 -7.953 -3.851 1.00 86.62 93 VAL A O 1
ATOM 726 N N . VAL A 1 94 ? 14.424 -6.681 -5.197 1.00 88.06 94 VAL A N 1
ATOM 727 C CA . VAL A 1 94 ? 14.112 -5.412 -4.524 1.00 88.06 94 VAL A CA 1
ATOM 728 C C . VAL A 1 94 ? 12.612 -5.121 -4.574 1.00 88.06 94 VAL A C 1
ATOM 730 O O . VAL A 1 94 ? 12.015 -4.800 -3.545 1.00 88.06 94 VAL A O 1
ATOM 733 N N . VAL A 1 95 ? 11.972 -5.303 -5.734 1.00 89.62 95 VAL A N 1
ATOM 734 C CA . VAL A 1 95 ? 10.519 -5.126 -5.886 1.00 89.62 95 VAL A CA 1
ATOM 735 C C . VAL A 1 95 ? 9.741 -6.067 -4.969 1.00 89.62 95 VAL A C 1
ATOM 737 O O . VAL A 1 95 ? 8.782 -5.641 -4.320 1.00 89.62 95 VAL A O 1
ATOM 740 N N . LYS A 1 96 ? 10.157 -7.332 -4.862 1.00 86.62 96 LYS A N 1
ATOM 741 C CA . LYS A 1 96 ? 9.524 -8.316 -3.975 1.00 86.62 96 LYS A CA 1
ATOM 742 C C . LYS A 1 96 ? 9.595 -7.885 -2.510 1.00 86.62 96 LYS A C 1
ATOM 744 O O . LYS A 1 96 ? 8.567 -7.877 -1.835 1.00 86.62 96 LYS A O 1
ATOM 749 N N . TYR A 1 97 ? 10.771 -7.485 -2.028 1.00 87.38 97 TYR A N 1
ATOM 750 C CA . TYR A 1 97 ? 10.934 -7.025 -0.645 1.00 87.38 97 TYR A CA 1
ATOM 751 C C . TYR A 1 97 ? 10.155 -5.741 -0.360 1.00 87.38 97 TYR A C 1
ATOM 753 O O . TYR A 1 97 ? 9.485 -5.648 0.667 1.00 87.38 97 TYR A O 1
ATOM 761 N N . LEU A 1 98 ? 10.182 -4.773 -1.279 1.00 87.81 98 LEU A N 1
ATOM 762 C CA . LEU A 1 98 ? 9.383 -3.558 -1.155 1.00 87.81 98 LEU A CA 1
ATOM 763 C C . LEU A 1 98 ? 7.887 -3.884 -1.066 1.00 87.81 98 LEU A C 1
ATOM 765 O O . LEU A 1 98 ? 7.186 -3.361 -0.200 1.00 87.81 98 LEU A O 1
ATOM 769 N N . SER A 1 99 ? 7.411 -4.791 -1.919 1.00 86.81 99 SER A N 1
ATOM 770 C CA . SER A 1 99 ? 6.016 -5.237 -1.914 1.00 86.81 99 SER A CA 1
ATOM 771 C C . SER A 1 99 ? 5.643 -5.862 -0.577 1.00 86.81 99 SER A C 1
ATOM 773 O O . SER A 1 99 ? 4.594 -5.544 -0.029 1.00 86.81 99 SER A O 1
ATOM 775 N N . TRP A 1 100 ? 6.510 -6.700 -0.003 1.00 88.38 100 TRP A N 1
ATOM 776 C CA . TRP A 1 100 ? 6.286 -7.280 1.323 1.00 88.38 100 TRP A CA 1
ATOM 777 C C . TRP A 1 100 ? 6.156 -6.224 2.420 1.00 88.38 100 TRP A C 1
ATOM 779 O O . TRP A 1 100 ? 5.257 -6.336 3.250 1.00 88.38 100 TRP A O 1
ATOM 789 N N . ILE A 1 101 ? 6.995 -5.185 2.405 1.00 87.88 101 ILE A N 1
ATOM 790 C CA . ILE A 1 101 ? 6.922 -4.083 3.377 1.00 87.88 101 ILE A CA 1
ATOM 791 C C . ILE A 1 101 ? 5.584 -3.343 3.254 1.00 87.88 101 ILE A C 1
ATOM 793 O O . ILE A 1 101 ? 4.915 -3.090 4.258 1.00 87.88 101 ILE A O 1
ATOM 797 N N . ILE A 1 102 ? 5.164 -3.026 2.028 1.00 86.44 102 ILE A N 1
ATOM 798 C CA . ILE A 1 102 ? 3.915 -2.295 1.786 1.00 86.44 102 ILE A CA 1
ATOM 799 C C . ILE A 1 102 ? 2.695 -3.158 2.143 1.00 86.44 102 ILE A C 1
ATOM 801 O O . ILE A 1 102 ? 1.778 -2.684 2.811 1.00 86.44 102 ILE A O 1
ATOM 805 N N . ILE A 1 103 ? 2.688 -4.438 1.758 1.00 87.94 103 ILE A N 1
ATOM 806 C CA . ILE A 1 103 ? 1.622 -5.388 2.115 1.00 87.94 103 ILE A CA 1
ATOM 807 C C . ILE A 1 103 ? 1.521 -5.526 3.632 1.00 87.94 103 ILE A C 1
ATOM 809 O O . ILE A 1 103 ? 0.421 -5.506 4.179 1.00 87.94 103 ILE A O 1
ATOM 813 N N . TYR A 1 104 ? 2.654 -5.625 4.323 1.00 88.06 104 TYR A N 1
ATOM 814 C CA . TYR A 1 104 ? 2.674 -5.675 5.777 1.00 88.06 104 TYR A CA 1
ATOM 815 C C . TYR A 1 104 ? 2.013 -4.426 6.393 1.00 88.06 104 TYR A C 1
ATOM 817 O O . TYR A 1 104 ? 1.191 -4.553 7.303 1.00 88.06 104 TYR A O 1
ATOM 825 N N . TYR A 1 105 ? 2.306 -3.229 5.869 1.00 86.81 105 TYR A N 1
ATOM 826 C CA . TYR A 1 105 ? 1.660 -1.990 6.317 1.00 86.81 105 TYR A CA 1
ATOM 827 C C . TYR A 1 105 ? 0.139 -2.026 6.106 1.00 86.81 105 TYR A C 1
ATOM 829 O O . TYR A 1 105 ? -0.616 -1.665 7.012 1.00 86.81 105 TYR A O 1
ATOM 837 N N . TYR A 1 106 ? -0.318 -2.521 4.951 1.00 87.50 106 TYR A N 1
ATOM 838 C CA . TYR A 1 106 ? -1.745 -2.722 4.698 1.00 87.50 106 TYR A CA 1
ATOM 839 C C . TYR A 1 106 ? -2.372 -3.702 5.695 1.00 87.50 106 TYR A C 1
ATOM 841 O O . TYR A 1 106 ? -3.426 -3.403 6.245 1.00 87.50 106 TYR A O 1
ATOM 849 N N . ILE A 1 107 ? -1.725 -4.831 6.001 1.00 89.00 107 ILE A N 1
ATOM 850 C CA . ILE A 1 107 ? -2.239 -5.803 6.983 1.00 89.00 107 ILE A CA 1
ATOM 851 C C . ILE A 1 107 ? -2.414 -5.167 8.362 1.00 89.00 107 ILE A C 1
ATOM 853 O O . ILE A 1 107 ? -3.473 -5.323 8.971 1.00 89.00 107 ILE A O 1
ATOM 857 N N . LEU A 1 108 ? -1.421 -4.413 8.838 1.00 89.06 108 LEU A N 1
ATOM 858 C CA . LEU A 1 108 ? -1.547 -3.681 10.098 1.00 89.06 108 LEU A CA 1
ATOM 859 C C . LEU A 1 108 ? -2.742 -2.723 10.077 1.00 89.06 108 LEU A C 1
ATOM 861 O O . LEU A 1 108 ? -3.559 -2.744 10.998 1.00 89.06 108 LEU A O 1
ATOM 865 N N . ASN A 1 109 ? -2.877 -1.905 9.030 1.00 88.44 109 ASN A N 1
ATOM 866 C CA . ASN A 1 109 ? -3.976 -0.945 8.932 1.00 88.44 109 ASN A CA 1
ATOM 867 C C . ASN A 1 109 ? -5.349 -1.641 8.885 1.00 88.44 109 ASN A C 1
ATOM 869 O O . ASN A 1 109 ? -6.303 -1.201 9.533 1.00 88.44 109 ASN A O 1
ATOM 873 N N . MET A 1 110 ? -5.435 -2.781 8.197 1.00 89.38 110 MET A N 1
ATOM 874 C CA . MET A 1 110 ? -6.626 -3.625 8.173 1.00 89.38 110 MET A CA 1
ATOM 875 C C . MET A 1 110 ? -6.972 -4.169 9.559 1.00 89.38 110 MET A C 1
ATOM 877 O O . MET A 1 110 ? -8.136 -4.100 9.948 1.00 89.38 110 MET A O 1
ATOM 881 N N . LEU A 1 111 ? -5.994 -4.659 10.327 1.00 90.19 111 LEU A N 1
ATOM 882 C CA . LEU A 1 111 ? -6.218 -5.140 11.694 1.00 90.19 111 LEU A CA 1
ATOM 883 C C . LEU A 1 111 ? -6.684 -4.017 12.628 1.00 90.19 111 LEU A C 1
ATOM 885 O O . LEU A 1 111 ? -7.628 -4.212 13.393 1.00 90.19 111 LEU A O 1
ATOM 889 N N . TYR A 1 1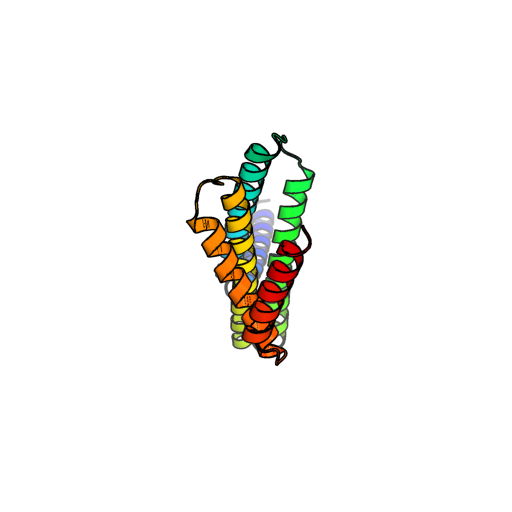12 ? -6.110 -2.818 12.511 1.00 86.75 112 TYR A N 1
ATOM 890 C CA . TYR A 1 112 ? -6.583 -1.644 13.250 1.00 86.75 112 TYR A CA 1
ATOM 891 C C . TYR A 1 112 ? -8.038 -1.298 12.942 1.00 86.75 112 TYR A C 1
ATOM 893 O O . TYR A 1 112 ? -8.841 -1.068 13.849 1.00 86.75 112 TYR A O 1
ATOM 901 N N . ASN A 1 113 ? -8.396 -1.265 11.658 1.00 88.12 113 ASN A N 1
ATOM 902 C CA . ASN A 1 113 ? -9.768 -1.000 11.238 1.00 88.12 113 ASN A CA 1
ATOM 903 C C . ASN A 1 113 ? -10.707 -2.139 11.657 1.00 88.12 113 ASN A C 1
ATOM 905 O O . ASN A 1 113 ? -11.826 -1.879 12.095 1.00 88.12 113 ASN A O 1
ATOM 909 N N . ALA A 1 114 ? -10.249 -3.390 11.613 1.00 87.44 114 ALA A N 1
ATOM 910 C CA . ALA A 1 114 ? -11.000 -4.540 12.097 1.00 87.44 114 ALA A CA 1
ATOM 911 C C . ALA A 1 114 ? -11.265 -4.461 13.608 1.00 87.44 114 ALA A C 1
ATOM 913 O O . ALA A 1 114 ? -12.377 -4.767 14.026 1.00 87.44 114 ALA A O 1
ATOM 914 N N . GLY A 1 115 ? -10.310 -3.986 14.414 1.00 87.06 115 GLY A N 1
ATOM 915 C CA . GLY A 1 115 ? -10.488 -3.813 15.862 1.00 87.06 115 GLY A CA 1
ATOM 916 C C . GLY A 1 115 ? -11.569 -2.786 16.194 1.00 87.06 115 GLY A C 1
ATOM 917 O O . GLY A 1 115 ? -12.400 -3.010 17.067 1.00 87.06 115 GLY A O 1
ATOM 918 N N . LYS A 1 116 ? -11.649 -1.705 15.409 1.00 85.94 116 LYS A N 1
ATOM 919 C CA . LYS A 1 116 ? -12.753 -0.731 15.488 1.00 85.94 116 LYS A CA 1
ATOM 920 C C . LYS A 1 116 ? -14.103 -1.340 15.097 1.00 85.94 116 LYS A C 1
ATOM 922 O O . LYS A 1 116 ? -15.140 -0.958 15.633 1.00 85.94 116 LYS A O 1
ATOM 927 N N . ILE A 1 117 ? -14.107 -2.268 14.138 1.00 86.62 117 ILE A N 1
ATOM 928 C CA . ILE A 1 117 ? -15.328 -2.942 13.684 1.00 86.62 117 ILE A CA 1
ATOM 929 C C . ILE A 1 117 ? -15.780 -4.004 14.694 1.00 86.62 117 ILE A C 1
ATOM 931 O O . ILE A 1 117 ? -16.983 -4.162 14.892 1.00 86.62 117 ILE A O 1
ATOM 935 N N . TYR A 1 118 ? -14.860 -4.720 15.336 1.00 87.69 118 TYR A N 1
ATOM 936 C CA . TYR A 1 118 ? -15.141 -5.834 16.245 1.00 87.69 118 TYR A CA 1
ATOM 937 C C . TYR A 1 118 ? -14.452 -5.617 17.607 1.00 87.69 118 TYR A C 1
ATOM 939 O O . TYR A 1 118 ? -13.501 -6.335 17.924 1.00 87.69 118 TYR A O 1
ATOM 947 N N . PRO A 1 119 ? -14.920 -4.645 18.415 1.00 84.56 119 PRO A N 1
ATOM 948 C CA . PRO A 1 119 ? -14.266 -4.271 19.673 1.00 84.56 119 PRO A CA 1
ATOM 949 C C . PRO A 1 119 ? -14.267 -5.393 20.721 1.00 84.56 119 PRO A C 1
ATOM 951 O O . PRO A 1 119 ? -13.364 -5.458 21.546 1.00 84.56 119 PRO A O 1
ATOM 954 N N . ASP A 1 120 ? -15.230 -6.314 20.658 1.00 87.94 120 ASP A N 1
ATOM 955 C CA . ASP A 1 120 ? -15.351 -7.423 21.615 1.00 87.94 120 ASP A CA 1
ATOM 956 C C . ASP A 1 120 ? -14.352 -8.565 21.350 1.00 87.94 120 ASP A C 1
ATOM 958 O O . ASP A 1 120 ? -14.223 -9.503 22.140 1.00 87.94 120 ASP A O 1
ATOM 962 N N . SER A 1 121 ? -13.634 -8.521 20.223 1.00 89.00 121 SER A N 1
ATOM 963 C CA . SER A 1 121 ? -12.654 -9.546 19.876 1.00 89.00 121 SER A CA 1
ATOM 964 C C . SER A 1 121 ? -11.344 -9.320 20.620 1.00 89.00 121 SER A C 1
ATOM 966 O O . SER A 1 121 ? -10.652 -8.336 20.381 1.00 89.00 121 SER A O 1
ATOM 968 N N . LYS A 1 122 ? -10.938 -10.289 21.448 1.00 88.31 122 LYS A N 1
ATOM 969 C CA . LYS A 1 122 ? -9.606 -10.305 22.083 1.00 88.31 122 LYS A CA 1
ATOM 970 C C . LYS A 1 122 ? -8.476 -10.664 21.111 1.00 88.31 122 LYS A C 1
ATOM 972 O O . LYS A 1 122 ? -7.320 -10.350 21.366 1.00 88.31 122 LYS A O 1
ATOM 977 N N . VAL A 1 123 ? -8.801 -11.317 19.993 1.00 91.06 123 VAL A N 1
ATOM 978 C CA . VAL A 1 123 ? -7.808 -11.808 19.021 1.00 91.06 123 VAL A CA 1
ATOM 979 C C . VAL A 1 123 ? -7.214 -10.662 18.206 1.00 91.06 123 VAL A C 1
ATOM 981 O O . VAL A 1 123 ? -6.017 -10.643 17.952 1.00 91.06 123 VAL A O 1
ATOM 984 N N . ILE A 1 124 ? -8.032 -9.690 17.802 1.00 88.50 124 ILE A N 1
ATOM 985 C CA . ILE A 1 124 ? -7.583 -8.577 16.956 1.00 88.50 124 ILE A CA 1
ATOM 986 C C . ILE A 1 124 ? -6.531 -7.688 17.646 1.00 88.50 124 ILE A C 1
ATOM 988 O O . ILE A 1 124 ? -5.475 -7.497 17.043 1.00 88.50 124 ILE A O 1
ATOM 992 N N . PRO A 1 125 ? -6.747 -7.163 18.871 1.00 84.81 125 PRO A N 1
ATOM 993 C CA . PRO A 1 125 ? -5.732 -6.362 19.555 1.00 84.81 125 PRO A CA 1
ATOM 994 C C . PRO A 1 125 ? -4.455 -7.168 19.818 1.00 84.81 125 PRO A C 1
ATOM 996 O O . PRO A 1 125 ? -3.368 -6.658 19.577 1.00 84.81 125 PRO A O 1
ATOM 999 N N . PHE A 1 126 ? -4.573 -8.453 20.163 1.00 86.75 126 PHE A N 1
ATOM 1000 C CA . PHE A 1 126 ? -3.420 -9.345 20.304 1.00 86.75 126 PHE A CA 1
ATOM 1001 C C . PHE A 1 126 ? -2.599 -9.476 19.007 1.00 86.75 126 PHE A C 1
ATOM 1003 O O . PHE A 1 126 ? -1.370 -9.397 19.034 1.00 86.75 126 PHE A O 1
ATOM 1010 N N . LEU A 1 127 ? -3.258 -9.632 17.850 1.00 88.62 127 LEU A N 1
ATOM 1011 C CA . LEU A 1 127 ? -2.575 -9.667 16.551 1.00 88.62 127 LEU A CA 1
ATOM 1012 C C . LEU A 1 127 ? -1.891 -8.334 16.231 1.00 88.62 127 LEU A C 1
ATOM 1014 O O . LEU A 1 127 ? -0.753 -8.334 15.763 1.00 88.62 127 LEU A O 1
ATOM 1018 N N . VAL A 1 128 ? -2.553 -7.206 16.505 1.00 86.38 128 VAL A N 1
ATOM 1019 C CA . VAL A 1 128 ? -1.962 -5.871 16.330 1.00 86.38 128 VAL A CA 1
ATOM 1020 C C . VAL A 1 128 ? -0.705 -5.727 17.190 1.00 86.38 128 VAL A C 1
ATOM 1022 O O . VAL A 1 128 ? 0.349 -5.373 16.664 1.00 86.38 128 VAL A O 1
ATOM 1025 N N . GLU A 1 129 ? -0.783 -6.065 18.477 1.00 83.81 129 GLU A N 1
ATOM 1026 C CA . GLU A 1 129 ? 0.335 -5.974 19.419 1.00 83.81 129 GLU A CA 1
ATOM 1027 C C . GLU A 1 129 ? 1.526 -6.824 18.981 1.00 83.81 129 GLU A C 1
ATOM 1029 O O . GLU A 1 129 ? 2.642 -6.313 18.905 1.00 83.81 129 GLU A O 1
ATOM 1034 N N . ILE A 1 130 ? 1.309 -8.097 18.629 1.00 85.06 130 ILE A N 1
ATOM 1035 C CA . ILE A 1 130 ? 2.384 -8.982 18.157 1.00 85.06 130 ILE A CA 1
ATOM 1036 C C . ILE A 1 130 ? 3.047 -8.423 16.903 1.00 85.06 130 ILE A C 1
ATOM 1038 O O . ILE A 1 130 ? 4.274 -8.470 16.774 1.00 85.06 130 ILE A O 1
ATOM 1042 N N . MET A 1 131 ? 2.260 -7.914 15.956 1.00 82.69 131 MET A N 1
ATOM 1043 C CA . MET A 1 131 ? 2.812 -7.392 14.714 1.00 82.69 131 MET A CA 1
ATOM 1044 C C . MET A 1 131 ? 3.628 -6.119 14.962 1.00 82.69 131 MET A C 1
ATOM 1046 O O . MET A 1 131 ? 4.748 -6.020 14.457 1.00 82.69 131 MET A O 1
ATOM 1050 N N . GLN A 1 132 ? 3.131 -5.192 15.784 1.00 78.56 132 GLN A N 1
ATOM 1051 C CA . GLN A 1 132 ? 3.866 -3.981 16.158 1.00 78.56 132 GLN A CA 1
ATOM 1052 C C . GLN A 1 132 ? 5.129 -4.276 16.967 1.00 78.56 132 GLN A C 1
ATOM 1054 O O . GLN A 1 132 ? 6.181 -3.701 16.690 1.00 78.56 132 GLN A O 1
ATOM 1059 N N . LEU A 1 133 ? 5.047 -5.190 17.938 1.00 74.31 133 LEU A N 1
ATOM 1060 C CA . LEU A 1 133 ? 6.178 -5.618 18.760 1.00 74.31 133 LEU A CA 1
ATOM 1061 C C . LEU A 1 133 ? 7.286 -6.241 17.919 1.00 74.31 133 LEU A C 1
ATOM 1063 O O . LEU A 1 133 ? 8.453 -5.989 18.197 1.00 74.31 133 LEU A O 1
ATOM 1067 N N . HIS A 1 134 ? 6.955 -7.010 16.879 1.00 70.44 134 HIS A N 1
ATOM 1068 C CA . HIS A 1 134 ? 7.968 -7.534 15.964 1.00 70.44 134 HIS A CA 1
ATOM 1069 C C . HIS A 1 134 ? 8.704 -6.422 15.219 1.00 70.44 134 HIS A C 1
ATOM 1071 O O . HIS A 1 134 ? 9.919 -6.508 15.067 1.00 70.44 134 HIS A O 1
ATOM 1077 N N . ILE A 1 135 ? 8.011 -5.365 14.788 1.00 69.38 135 ILE A N 1
ATOM 1078 C CA . ILE A 1 135 ? 8.662 -4.240 14.107 1.00 69.38 135 ILE A CA 1
ATOM 1079 C C . ILE A 1 135 ? 9.483 -3.389 15.057 1.00 69.38 135 ILE A C 1
ATOM 1081 O O . ILE A 1 135 ? 10.634 -3.089 14.750 1.00 69.38 135 ILE A O 1
ATOM 1085 N N . LEU A 1 136 ? 8.925 -3.024 16.209 1.00 65.44 136 LEU A N 1
ATOM 1086 C CA . LEU A 1 136 ? 9.658 -2.275 17.222 1.00 65.44 136 LEU A CA 1
ATOM 1087 C C . LEU A 1 136 ? 10.857 -3.087 17.704 1.00 65.44 136 LEU A C 1
ATOM 1089 O O . LEU A 1 136 ? 11.956 -2.558 17.792 1.00 65.44 136 LEU A O 1
ATOM 1093 N N . GLY A 1 137 ? 10.679 -4.388 17.923 1.00 64.75 137 GLY A N 1
ATOM 1094 C CA . GLY A 1 137 ? 11.745 -5.299 18.309 1.00 64.75 137 GLY A CA 1
ATOM 1095 C C . GLY A 1 137 ? 12.825 -5.437 17.240 1.00 64.75 137 GLY A C 1
ATOM 1096 O O . GLY A 1 137 ? 14.006 -5.333 17.560 1.00 64.75 137 GLY A O 1
ATOM 1097 N N . ALA A 1 138 ? 12.448 -5.593 15.969 1.00 71.56 138 ALA A N 1
ATOM 1098 C CA . ALA A 1 138 ? 13.396 -5.649 14.859 1.00 71.56 138 ALA A CA 1
ATOM 1099 C C . ALA A 1 138 ? 14.148 -4.322 14.675 1.00 71.56 138 ALA A C 1
ATOM 1101 O O . ALA A 1 138 ? 15.355 -4.329 14.436 1.00 71.56 138 ALA A O 1
ATOM 1102 N N . MET A 1 139 ? 13.461 -3.186 14.814 1.00 66.12 139 MET A N 1
ATOM 1103 C CA . MET A 1 139 ? 14.056 -1.854 14.720 1.00 66.12 139 MET A CA 1
ATOM 1104 C C . MET A 1 139 ? 15.025 -1.603 15.881 1.00 66.12 139 MET A C 1
ATOM 1106 O O . MET A 1 139 ? 16.187 -1.283 15.652 1.00 66.12 139 MET A O 1
ATOM 1110 N N . MET A 1 140 ? 14.587 -1.843 17.116 1.00 66.88 140 MET A N 1
ATOM 1111 C CA . MET A 1 140 ? 15.387 -1.680 18.334 1.00 66.88 140 MET A CA 1
ATOM 1112 C C . MET A 1 140 ? 16.597 -2.617 18.347 1.00 66.88 140 MET A C 1
ATOM 1114 O O . MET A 1 140 ? 17.699 -2.185 18.668 1.00 66.88 140 MET A O 1
ATOM 1118 N N . SER A 1 141 ? 16.430 -3.868 17.910 1.00 69.69 141 SER A N 1
ATOM 1119 C CA . SER A 1 141 ? 17.528 -4.831 17.776 1.00 69.69 141 SER A CA 1
ATOM 1120 C C . SER A 1 141 ? 18.573 -4.377 16.753 1.00 69.69 141 SER A C 1
ATOM 1122 O O . SER A 1 141 ? 19.767 -4.457 17.035 1.00 69.69 141 SER A O 1
ATOM 1124 N N . ARG A 1 142 ? 18.148 -3.826 15.606 1.00 72.00 142 ARG A N 1
ATOM 1125 C CA . ARG A 1 142 ? 19.058 -3.231 14.610 1.00 72.00 142 ARG A CA 1
ATOM 1126 C C . ARG A 1 142 ? 19.720 -1.937 15.096 1.00 72.00 142 ARG A C 1
ATOM 1128 O O . ARG A 1 142 ? 20.802 -1.611 14.628 1.00 72.00 142 ARG A O 1
ATOM 1135 N N . MET A 1 143 ? 19.100 -1.232 16.042 1.00 73.62 143 MET A N 1
ATOM 1136 C CA . MET A 1 143 ? 19.652 -0.048 16.713 1.00 73.62 143 MET A CA 1
ATOM 1137 C C . MET A 1 143 ? 20.506 -0.386 17.952 1.00 73.62 143 MET A C 1
ATOM 1139 O O . MET A 1 143 ? 21.000 0.522 18.613 1.00 73.62 143 MET A O 1
ATOM 1143 N N . GLY A 1 144 ? 20.684 -1.671 18.289 1.00 74.12 144 GLY A N 1
ATOM 1144 C CA . GLY A 1 144 ? 21.466 -2.111 19.453 1.00 74.12 144 GLY A CA 1
ATOM 1145 C C . GLY A 1 144 ? 20.765 -1.940 20.809 1.00 74.12 144 GLY A C 1
ATOM 1146 O O . GLY A 1 144 ? 21.407 -2.058 21.852 1.00 74.12 144 GLY A O 1
ATOM 1147 N N . ILE A 1 145 ? 19.455 -1.676 20.827 1.00 70.56 145 ILE A N 1
ATOM 1148 C CA . ILE A 1 145 ? 18.668 -1.435 22.042 1.00 70.56 145 ILE A CA 1
ATOM 1149 C C . ILE A 1 145 ? 17.953 -2.726 22.461 1.00 70.56 145 ILE A C 1
ATOM 1151 O O . ILE A 1 145 ? 17.156 -3.301 21.719 1.00 70.56 145 ILE A O 1
ATOM 1155 N N . ASN A 1 146 ? 18.228 -3.195 23.679 1.00 63.00 146 ASN A N 1
ATOM 1156 C CA . ASN A 1 146 ? 17.658 -4.431 24.214 1.00 63.00 146 ASN A CA 1
ATOM 1157 C C . ASN A 1 146 ? 16.229 -4.199 24.752 1.00 63.00 146 ASN A C 1
ATOM 1159 O O . ASN A 1 146 ? 16.038 -3.597 25.811 1.00 63.00 146 ASN A O 1
ATOM 1163 N N . VAL A 1 147 ? 15.238 -4.709 24.016 1.00 61.66 147 VAL A N 1
ATOM 1164 C CA . VAL A 1 147 ? 13.786 -4.556 24.247 1.00 61.66 147 VAL A CA 1
ATOM 1165 C C . VAL A 1 147 ? 13.348 -5.000 25.648 1.00 61.66 147 VAL A C 1
ATOM 1167 O O . VAL A 1 147 ? 12.429 -4.413 26.218 1.00 61.66 147 VAL A O 1
ATOM 1170 N N . SER A 1 148 ? 14.039 -5.975 26.248 1.00 58.38 148 SER A N 1
ATOM 1171 C CA . SER A 1 148 ? 13.732 -6.465 27.597 1.00 58.38 148 SER A CA 1
ATOM 1172 C C . SER A 1 148 ? 13.883 -5.380 28.667 1.00 58.38 148 SER A C 1
ATOM 1174 O O . SER A 1 148 ? 13.177 -5.414 29.666 1.00 58.38 148 SER A O 1
ATOM 1176 N N . LYS A 1 149 ? 14.755 -4.382 28.462 1.00 54.72 149 LYS A N 1
ATOM 1177 C CA . LYS A 1 149 ? 14.927 -3.266 29.408 1.00 54.72 149 LYS A CA 1
ATOM 1178 C C . LYS A 1 149 ? 13.839 -2.200 29.280 1.00 54.72 149 LYS A C 1
ATOM 1180 O O . LYS A 1 149 ? 13.527 -1.556 30.273 1.00 54.72 149 LYS A O 1
ATOM 1185 N N . VAL A 1 150 ? 13.255 -2.036 28.093 1.00 59.69 150 VAL A N 1
ATOM 1186 C CA . VAL A 1 150 ? 12.210 -1.029 27.839 1.00 59.69 150 VAL A CA 1
ATOM 1187 C C . VAL A 1 150 ? 10.881 -1.460 28.449 1.00 59.69 150 VAL A C 1
ATOM 1189 O O . VAL A 1 150 ? 10.281 -0.682 29.181 1.00 59.69 150 VAL A O 1
ATOM 1192 N N . LYS A 1 151 ? 10.490 -2.732 28.280 1.00 58.03 151 LYS A N 1
ATOM 1193 C CA . LYS A 1 151 ? 9.285 -3.276 28.934 1.00 58.03 151 LYS A CA 1
ATOM 1194 C C . LYS A 1 151 ? 9.364 -3.209 30.464 1.00 58.03 151 LYS A C 1
ATOM 1196 O O . LYS A 1 151 ? 8.390 -2.857 31.115 1.00 58.03 151 LYS A O 1
ATOM 1201 N N . LEU A 1 152 ? 10.547 -3.462 31.034 1.00 59.22 152 LEU A N 1
ATOM 1202 C CA . LEU A 1 152 ? 10.782 -3.331 32.477 1.00 59.22 152 LEU A CA 1
ATOM 1203 C C . LEU A 1 152 ? 10.690 -1.877 32.966 1.00 59.22 152 LEU A C 1
ATOM 1205 O O . LEU A 1 152 ? 10.322 -1.651 34.113 1.00 59.22 152 LEU A O 1
ATOM 1209 N N . GLN A 1 153 ? 11.013 -0.893 32.124 1.00 57.22 153 GLN A N 1
ATOM 1210 C CA . GLN A 1 153 ? 10.890 0.527 32.466 1.00 57.22 153 GLN A CA 1
ATOM 1211 C C . GLN A 1 153 ? 9.448 1.028 32.346 1.00 57.22 153 GLN A C 1
ATOM 1213 O O . GLN A 1 153 ? 9.018 1.810 33.189 1.00 57.22 153 GLN A O 1
ATOM 1218 N N . GLU A 1 154 ? 8.690 0.553 31.358 1.00 60.12 154 GLU A N 1
ATOM 1219 C CA . GLU A 1 154 ? 7.269 0.883 31.190 1.00 60.12 154 GLU A CA 1
ATOM 1220 C C . GLU A 1 154 ? 6.414 0.278 32.315 1.00 60.12 154 GLU A C 1
ATOM 1222 O O . GLU A 1 154 ? 5.663 1.007 32.960 1.00 60.12 154 GLU A O 1
ATOM 1227 N N . GLU A 1 155 ? 6.622 -0.997 32.670 1.00 60.56 155 GLU A N 1
ATOM 1228 C CA . GLU A 1 155 ? 5.936 -1.635 33.808 1.00 60.56 155 GLU A CA 1
ATOM 1229 C C . GLU A 1 155 ? 6.290 -0.979 35.158 1.00 60.56 155 GLU A C 1
ATOM 1231 O O . GLU A 1 155 ? 5.457 -0.904 36.064 1.00 60.56 155 GLU A O 1
ATOM 1236 N N . GLN A 1 156 ? 7.518 -0.472 35.315 1.00 56.84 156 GLN A N 1
ATOM 1237 C CA . GLN A 1 156 ? 7.927 0.278 36.510 1.00 56.84 156 GLN A CA 1
ATOM 1238 C C . GLN A 1 156 ? 7.376 1.713 36.528 1.00 56.84 156 GLN A C 1
ATOM 1240 O O . GLN A 1 156 ? 7.094 2.243 37.604 1.00 56.84 156 GLN A O 1
ATOM 1245 N N . ALA A 1 157 ? 7.201 2.344 35.364 1.00 60.12 157 ALA A N 1
ATOM 1246 C CA . ALA A 1 157 ? 6.608 3.673 35.238 1.00 60.12 157 ALA A CA 1
ATOM 1247 C C . ALA A 1 157 ? 5.085 3.656 35.455 1.00 60.12 157 ALA A C 1
ATOM 1249 O O . ALA A 1 157 ? 4.541 4.602 36.024 1.00 60.12 157 ALA A O 1
ATOM 1250 N N . GLU A 1 158 ? 4.402 2.580 35.059 1.00 56.56 158 GLU A N 1
ATOM 1251 C CA . GLU A 1 158 ? 2.975 2.385 35.334 1.00 56.56 158 GLU A CA 1
ATOM 1252 C C . GLU A 1 158 ? 2.708 2.056 36.807 1.00 56.56 158 GLU A C 1
ATOM 1254 O O . GLU A 1 158 ? 1.790 2.629 37.393 1.00 56.56 158 GLU A O 1
ATOM 1259 N N . LYS A 1 159 ? 3.556 1.240 37.452 1.00 56.66 159 LYS A N 1
ATOM 1260 C CA . LYS A 1 159 ? 3.457 0.982 38.902 1.00 56.66 159 LYS A CA 1
ATOM 1261 C C . LYS A 1 159 ? 3.647 2.251 39.739 1.00 56.66 159 LYS A C 1
ATOM 1263 O O . LYS A 1 159 ? 2.856 2.502 40.638 1.00 56.66 159 LYS A O 1
ATOM 1268 N N . LYS A 1 160 ? 4.605 3.115 39.384 1.00 55.00 160 LYS A N 1
ATOM 1269 C CA . LYS A 1 160 ? 4.816 4.398 40.084 1.00 55.00 160 LYS A CA 1
ATOM 1270 C C . LYS A 1 160 ? 3.653 5.387 39.953 1.00 55.00 160 LYS A C 1
ATOM 1272 O O . LYS A 1 160 ? 3.450 6.183 40.856 1.00 55.00 160 LYS A O 1
ATOM 1277 N N . LYS A 1 161 ? 2.878 5.340 38.863 1.00 55.28 161 LYS A N 1
ATOM 1278 C CA . LYS A 1 161 ? 1.677 6.181 38.691 1.00 55.28 161 LYS A CA 1
ATOM 1279 C C . LYS A 1 161 ? 0.441 5.646 39.422 1.00 55.28 161 LYS A C 1
ATOM 1281 O O . LYS A 1 161 ? -0.512 6.398 39.609 1.00 55.28 161 LYS A O 1
ATOM 1286 N N . GLY A 1 162 ? 0.438 4.364 39.789 1.00 54.22 162 GLY A N 1
ATOM 1287 C CA . GLY A 1 162 ? -0.606 3.746 40.608 1.00 54.22 162 GLY A CA 1
ATOM 1288 C C . GLY A 1 162 ? -0.449 4.026 42.104 1.00 54.22 162 GLY A C 1
ATOM 1289 O O . GLY A 1 162 ? -1.458 4.130 42.786 1.00 54.22 162 GLY A O 1
ATOM 1290 N N . ASP A 1 163 ? 0.787 4.208 42.579 1.00 53.44 163 ASP A N 1
ATOM 1291 C CA . ASP A 1 163 ? 1.102 4.474 43.994 1.00 53.44 163 ASP A CA 1
ATOM 1292 C C . ASP A 1 163 ? 0.996 5.969 44.391 1.00 53.44 163 ASP A C 1
ATOM 1294 O O . ASP A 1 163 ? 1.088 6.303 45.569 1.00 53.44 163 ASP A O 1
ATOM 1298 N N . GLU A 1 164 ? 0.802 6.881 43.426 1.00 53.09 164 GLU A N 1
ATOM 1299 C CA . GLU A 1 164 ? 0.591 8.329 43.652 1.00 53.09 164 GLU A CA 1
ATOM 1300 C C . GLU A 1 164 ? -0.899 8.753 43.636 1.00 53.09 164 GLU A C 1
ATOM 1302 O O . GLU A 1 164 ? -1.206 9.948 43.601 1.00 53.09 164 GLU A O 1
ATOM 1307 N N . LYS A 1 165 ? -1.839 7.798 43.663 1.00 43.81 165 LYS A N 1
ATOM 1308 C CA . LYS A 1 165 ? -3.284 8.038 43.843 1.00 43.81 165 LYS A CA 1
ATOM 1309 C C .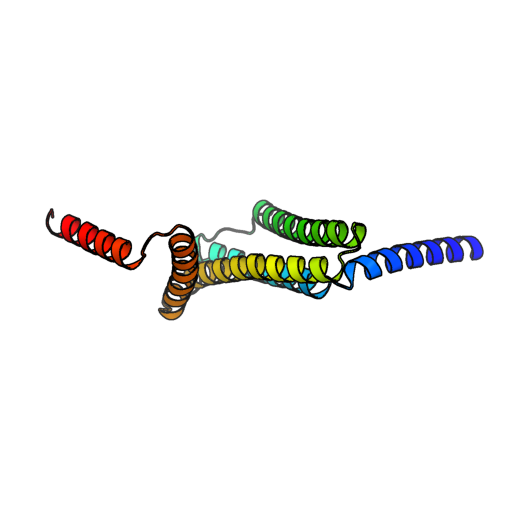 LYS A 1 165 ? -3.788 7.417 45.137 1.00 43.81 165 LYS A C 1
ATOM 1311 O O . LYS A 1 165 ? -4.701 8.034 45.728 1.00 43.81 165 LYS A O 1
#

Foldseek 3Di:
DVVVVVVVVVVVVVVVVVVCVLCVLVVVLLVLLVVLLVLLLVLLVLLCCLQPVDDDDPVSVVVSVVVSVVLNVVLSVLCVVCVVVVNNVVNSVVSVVSSVVSSLVSVLSSLVSVCSNPVVDPVSVVVNVVSVCVVVVVVCVVVVHDVVVVVVVVVVVVVVVVVVD